Protein AF-A0A9N9ZG10-F1 (afdb_monomer)

Nearest PDB structures (foldseek):
  6tdv-assembly1_o  TM=3.627E-01  e=6.458E+00  Euglena gracilis

Solvent-accessible surface area (backbone atoms only — not comparable to full-atom values): 10156 Å² total; per-residue (Å²): 135,81,83,76,72,90,47,71,71,58,43,55,48,30,40,71,56,35,56,51,67,84,42,94,29,78,58,42,13,57,54,45,50,57,39,50,80,62,68,55,50,70,91,35,78,67,35,49,47,51,48,36,61,71,49,68,64,27,64,68,56,41,53,50,49,64,74,68,34,99,72,86,77,90,85,82,90,85,87,80,78,90,66,89,96,65,48,74,36,94,63,86,45,74,61,43,88,93,39,68,81,70,58,69,87,85,74,83,87,87,57,80,36,44,56,64,38,71,51,76,45,47,35,39,48,78,81,44,67,72,81,63,47,79,32,100,83,73,39,32,28,45,55,70,66,61,36,57,74,70,64,33,54,76,46,81,49,75,20,78,45,14,23,58

Organism: NCBI:txid160281

pLDDT: mean 87.99, std 12.56, range [34.59, 97.31]

Radius of gyration: 16.48 Å; Cα contacts (8 Å, |Δi|>4): 199; chains: 1; bounding box: 47×35×41 Å

Sequence (164 aa):
MTSNSFSLDNAKRSLHEDGFFELSGPDVGTQIAEMEEKHFPFLTPYGLTFLKTLVIDDTRIRHILEASFEKCTLGHWLRYRALPGHIESYFRNDRDPDNPDDAGLHGLAVQLWAKGSAVRYYRGSHLLSFPTEESERRLYETSKDAMDEAGCPAEDITFPSGGL

Structure (mmCIF, N/CA/C/O backbone):
data_AF-A0A9N9ZG10-F1
#
_entry.id   AF-A0A9N9ZG10-F1
#
loop_
_atom_site.group_PDB
_atom_site.id
_atom_site.type_symbol
_atom_site.label_atom_id
_atom_site.label_alt_id
_atom_site.label_comp_id
_atom_site.label_asym_id
_atom_site.label_entity_id
_atom_site.label_seq_id
_atom_site.pdbx_PDB_ins_code
_atom_site.Cartn_x
_atom_site.Cartn_y
_atom_site.Cartn_z
_atom_site.occupancy
_atom_site.B_iso_or_equiv
_atom_site.auth_seq_id
_atom_site.auth_comp_id
_atom_site.auth_asym_id
_atom_site.auth_atom_id
_atom_site.pdbx_PDB_model_num
ATOM 1 N N . MET A 1 1 ? -12.346 -20.907 -1.009 1.00 36.72 1 MET A N 1
ATOM 2 C CA . MET A 1 1 ? -11.821 -19.728 -0.294 1.00 36.72 1 MET A CA 1
ATOM 3 C C . MET A 1 1 ? -10.839 -20.226 0.745 1.00 36.72 1 MET A C 1
ATOM 5 O O . MET A 1 1 ? -11.243 -20.638 1.824 1.00 36.72 1 MET A O 1
ATOM 9 N N . THR A 1 2 ? -9.570 -20.340 0.373 1.00 34.59 2 THR A N 1
ATOM 10 C CA . THR A 1 2 ? -8.500 -20.696 1.305 1.00 34.59 2 THR A CA 1
ATOM 11 C C . THR A 1 2 ? -8.185 -19.456 2.127 1.00 34.59 2 THR A C 1
ATOM 13 O O . THR A 1 2 ? -7.703 -18.464 1.590 1.00 34.59 2 THR A O 1
ATOM 16 N N . SER A 1 3 ? -8.505 -19.493 3.421 1.00 45.84 3 SER A N 1
ATOM 17 C CA . SER A 1 3 ? -7.901 -18.582 4.389 1.00 45.84 3 SER A CA 1
ATOM 18 C C . SER A 1 3 ? -6.402 -18.873 4.364 1.00 45.84 3 SER A C 1
ATOM 20 O O . SER A 1 3 ? -5.948 -19.853 4.951 1.00 45.84 3 SER A O 1
ATOM 22 N N . ASN A 1 4 ? -5.643 -18.093 3.594 1.00 54.97 4 ASN A N 1
ATOM 23 C CA . ASN A 1 4 ? -4.196 -18.107 3.711 1.00 54.97 4 ASN A CA 1
ATOM 24 C C . ASN A 1 4 ? -3.886 -17.498 5.074 1.00 54.97 4 ASN A C 1
ATOM 26 O O . ASN A 1 4 ? -3.956 -16.284 5.263 1.00 54.97 4 ASN A O 1
ATOM 30 N N . SER A 1 5 ? -3.606 -18.360 6.050 1.00 75.00 5 SER A N 1
ATOM 31 C CA . SER A 1 5 ? -3.024 -17.939 7.316 1.00 75.00 5 SER A CA 1
ATOM 32 C C . SER A 1 5 ? -1.781 -17.111 7.011 1.00 75.00 5 SER A C 1
ATOM 34 O O . SER A 1 5 ? -0.932 -17.544 6.227 1.00 75.00 5 SER A O 1
ATOM 36 N N . PHE A 1 6 ? -1.685 -15.928 7.613 1.00 87.69 6 PHE A N 1
ATOM 37 C CA . PHE A 1 6 ? -0.524 -15.060 7.465 1.00 87.69 6 PHE A CA 1
ATOM 38 C C . PHE A 1 6 ? 0.775 -15.842 7.718 1.00 87.69 6 PHE A C 1
ATOM 40 O O . PHE A 1 6 ? 0.906 -16.536 8.726 1.00 87.69 6 PHE A O 1
ATOM 47 N N . SER A 1 7 ? 1.727 -15.710 6.796 1.00 93.62 7 SER A N 1
ATOM 48 C CA . SER A 1 7 ? 3.079 -16.251 6.908 1.00 93.62 7 SER A CA 1
ATOM 49 C C . SER A 1 7 ? 4.061 -15.122 6.636 1.00 93.62 7 SER A C 1
ATOM 51 O O 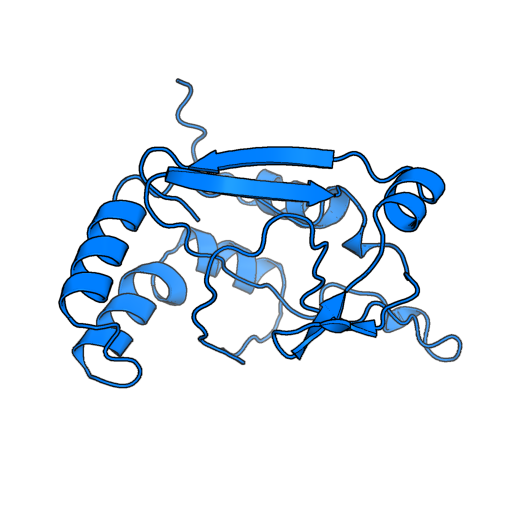. SER A 1 7 ? 4.064 -14.557 5.540 1.00 93.62 7 SER A O 1
ATOM 53 N N . LEU A 1 8 ? 4.888 -14.799 7.633 1.00 94.50 8 LEU A N 1
ATOM 54 C CA . LEU A 1 8 ? 5.889 -13.740 7.519 1.00 94.50 8 LEU A CA 1
ATOM 55 C C . LEU A 1 8 ? 6.895 -14.038 6.400 1.00 94.50 8 LEU A C 1
ATOM 57 O O . LEU A 1 8 ? 7.234 -13.141 5.637 1.00 94.50 8 LEU A O 1
ATOM 61 N N . ASP A 1 9 ? 7.319 -15.293 6.246 1.00 94.38 9 ASP A N 1
ATOM 62 C CA . ASP A 1 9 ? 8.261 -15.679 5.189 1.00 94.38 9 ASP A CA 1
ATOM 63 C C . ASP A 1 9 ? 7.665 -15.496 3.791 1.00 94.38 9 ASP A C 1
ATOM 65 O O . ASP A 1 9 ? 8.364 -15.069 2.871 1.00 94.38 9 ASP A O 1
ATOM 69 N N . ASN A 1 10 ? 6.365 -15.769 3.631 1.00 94.00 10 ASN A N 1
ATOM 70 C CA . ASN A 1 10 ? 5.675 -15.524 2.366 1.00 94.00 10 ASN A CA 1
ATOM 71 C C . ASN A 1 10 ? 5.544 -14.023 2.098 1.00 94.00 10 ASN A C 1
ATOM 73 O O . ASN A 1 10 ? 5.796 -13.597 0.976 1.00 94.00 10 ASN A O 1
ATOM 77 N N . ALA A 1 11 ? 5.210 -13.227 3.119 1.00 94.31 11 ALA A N 1
ATOM 78 C CA . ALA A 1 11 ? 5.122 -11.775 2.991 1.00 94.31 11 ALA A CA 1
ATOM 79 C C . ALA A 1 11 ? 6.470 -11.164 2.588 1.00 94.31 11 ALA A C 1
ATOM 81 O O . ALA A 1 11 ? 6.542 -10.395 1.634 1.00 94.31 11 ALA A O 1
ATOM 82 N N . LYS A 1 12 ? 7.558 -11.571 3.253 1.00 92.50 12 LYS A N 1
ATOM 83 C CA . LYS A 1 12 ? 8.919 -11.125 2.925 1.00 92.50 12 LYS A CA 1
ATOM 84 C C . LYS A 1 12 ? 9.316 -11.498 1.502 1.00 92.50 12 LYS A C 1
ATOM 86 O O . LYS A 1 12 ? 9.865 -10.664 0.791 1.00 92.50 12 LYS A O 1
ATOM 91 N N . ARG A 1 13 ? 9.036 -12.737 1.088 1.00 92.94 13 ARG A N 1
ATOM 92 C CA . ARG A 1 13 ? 9.333 -13.198 -0.272 1.00 92.94 13 ARG A CA 1
ATOM 93 C C . ARG A 1 13 ? 8.556 -12.395 -1.311 1.00 92.94 13 ARG A C 1
ATOM 95 O O . ARG A 1 13 ? 9.170 -11.871 -2.227 1.00 92.94 13 ARG A O 1
ATOM 102 N N . SER A 1 14 ? 7.248 -12.239 -1.119 1.00 94.12 14 SER A N 1
ATOM 103 C CA . SER A 1 14 ? 6.369 -11.482 -2.018 1.00 94.12 14 SER A CA 1
ATOM 104 C C . SER A 1 14 ? 6.800 -10.018 -2.131 1.00 94.12 14 SER A C 1
ATOM 106 O O . SER A 1 14 ? 6.929 -9.494 -3.227 1.00 94.12 14 SER A O 1
ATOM 108 N N . LEU A 1 15 ? 7.123 -9.355 -1.017 1.00 92.62 15 LEU A N 1
ATOM 109 C CA . LEU A 1 15 ? 7.626 -7.978 -1.056 1.00 92.62 15 LEU A CA 1
ATOM 110 C C . LEU A 1 15 ? 8.977 -7.866 -1.777 1.00 92.62 15 LEU A C 1
ATOM 112 O O . LEU A 1 15 ? 9.222 -6.878 -2.459 1.00 92.62 15 LEU A O 1
ATOM 116 N N . HIS A 1 16 ? 9.847 -8.868 -1.646 1.00 89.69 16 HIS A N 1
ATOM 117 C CA . HIS A 1 16 ? 11.146 -8.876 -2.314 1.00 89.69 16 HIS A CA 1
ATOM 118 C C . HIS A 1 16 ? 11.034 -9.163 -3.820 1.00 89.69 16 HIS A C 1
ATOM 120 O O . HIS A 1 16 ? 11.680 -8.487 -4.617 1.00 89.69 16 HIS A O 1
ATOM 126 N N . GLU A 1 17 ? 10.235 -10.156 -4.210 1.00 91.31 17 GLU A N 1
ATOM 127 C CA . GLU A 1 17 ? 10.115 -10.639 -5.593 1.00 91.31 17 GLU A CA 1
ATOM 128 C C . GLU A 1 17 ? 9.078 -9.843 -6.397 1.00 91.31 17 GLU A C 1
ATOM 130 O O . GLU A 1 17 ? 9.367 -9.389 -7.503 1.00 91.31 17 GLU A O 1
ATOM 135 N N . ASP A 1 18 ? 7.898 -9.617 -5.822 1.00 93.12 18 ASP A N 1
ATOM 136 C CA . ASP A 1 18 ? 6.746 -9.028 -6.505 1.00 93.12 18 ASP A CA 1
ATOM 137 C C . ASP A 1 18 ? 6.550 -7.539 -6.174 1.00 93.12 18 ASP A C 1
ATOM 139 O O . ASP A 1 18 ? 5.997 -6.802 -6.988 1.00 93.12 18 ASP A O 1
ATOM 143 N N . GLY A 1 19 ? 7.030 -7.073 -5.017 1.00 91.81 19 GLY A N 1
ATOM 144 C CA . GLY A 1 19 ? 6.953 -5.664 -4.597 1.00 91.81 19 GLY A CA 1
ATOM 145 C C . GLY A 1 19 ? 5.694 -5.299 -3.809 1.00 91.81 19 GLY A C 1
ATOM 146 O O . GLY A 1 19 ? 5.561 -4.174 -3.333 1.00 91.81 19 GLY A O 1
ATOM 147 N N . PHE A 1 20 ? 4.775 -6.246 -3.629 1.00 94.12 20 PHE A N 1
ATOM 148 C CA . PHE A 1 20 ? 3.559 -6.085 -2.832 1.00 94.12 20 PHE A CA 1
ATOM 149 C C . PHE A 1 20 ? 3.164 -7.411 -2.176 1.00 94.12 20 PHE A C 1
ATOM 151 O O . PHE A 1 20 ? 3.667 -8.480 -2.527 1.00 94.12 20 PHE A O 1
ATOM 158 N N . PHE A 1 21 ? 2.273 -7.333 -1.191 1.00 94.31 21 PHE A N 1
ATOM 159 C CA . PHE A 1 21 ? 1.697 -8.488 -0.515 1.00 94.31 21 PHE A CA 1
ATOM 160 C C . PHE A 1 21 ? 0.302 -8.134 -0.000 1.00 94.31 21 PHE A C 1
ATOM 162 O O . PHE A 1 21 ? 0.150 -7.134 0.696 1.00 94.31 21 PHE A O 1
ATOM 169 N N . GLU A 1 22 ? -0.696 -8.953 -0.327 1.00 93.62 22 GLU A N 1
ATOM 170 C CA . GLU A 1 22 ? -2.074 -8.766 0.133 1.00 93.62 22 GLU A CA 1
ATOM 171 C C . GLU A 1 22 ? -2.269 -9.357 1.536 1.00 93.62 22 GLU A C 1
ATOM 173 O O . GLU A 1 22 ? -1.950 -10.522 1.806 1.00 93.62 22 GLU A O 1
ATOM 178 N N . LEU A 1 23 ? -2.861 -8.569 2.428 1.00 91.56 23 LEU A N 1
ATOM 179 C CA . LEU A 1 23 ? -3.312 -8.998 3.739 1.00 91.56 23 LEU A CA 1
ATOM 180 C C . LEU A 1 23 ? -4.842 -9.053 3.778 1.00 91.56 23 LEU A C 1
ATOM 182 O O . LEU A 1 23 ? -5.553 -8.067 3.607 1.00 91.56 23 LEU A O 1
ATOM 186 N N . SER A 1 24 ? -5.375 -10.224 4.134 1.00 84.56 24 SER A N 1
ATOM 187 C CA . SER A 1 24 ? -6.814 -10.373 4.375 1.00 84.56 24 SER A CA 1
ATOM 188 C C . SER A 1 24 ? -7.276 -9.425 5.488 1.00 84.56 24 SER A C 1
ATOM 190 O O . SER A 1 24 ? -6.822 -9.534 6.628 1.00 84.56 24 SER A O 1
ATOM 192 N N . GLY A 1 25 ? -8.235 -8.553 5.199 1.00 84.00 25 GLY A N 1
ATOM 193 C CA . GLY A 1 25 ? -8.810 -7.612 6.162 1.00 84.00 25 GLY A CA 1
ATOM 194 C C . GLY A 1 25 ? -10.326 -7.543 6.013 1.00 84.00 25 GLY A C 1
ATOM 195 O O . GLY A 1 25 ? -10.818 -6.562 5.465 1.00 84.00 25 GLY A O 1
ATOM 196 N N . PRO A 1 26 ? -11.080 -8.566 6.460 1.00 78.75 26 PRO A N 1
ATOM 197 C CA . PRO A 1 26 ? -12.507 -8.685 6.148 1.00 78.75 26 PRO A CA 1
ATOM 198 C C . PRO A 1 26 ? -13.347 -7.507 6.664 1.00 78.75 26 PRO A C 1
ATOM 200 O O . PRO A 1 26 ? -14.364 -7.181 6.055 1.00 78.75 26 PRO A O 1
ATOM 203 N N . ASP 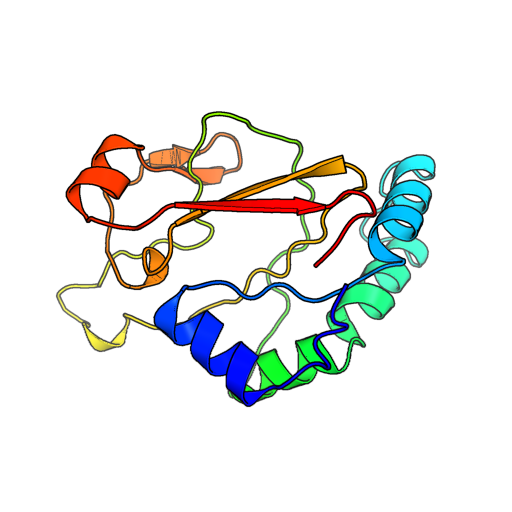A 1 27 ? -12.901 -6.850 7.737 1.00 90.25 27 ASP A N 1
ATOM 204 C CA . ASP A 1 27 ? -13.605 -5.726 8.361 1.00 90.25 27 ASP A CA 1
ATOM 205 C C . ASP A 1 27 ? -13.119 -4.350 7.874 1.00 90.25 27 ASP A C 1
ATOM 207 O O . ASP A 1 27 ? -13.760 -3.335 8.161 1.00 90.25 27 ASP A O 1
ATOM 211 N N . VAL A 1 28 ? -12.027 -4.300 7.094 1.00 93.50 28 VAL A N 1
ATOM 212 C CA . VAL A 1 28 ? -11.403 -3.044 6.639 1.00 93.50 28 VAL A CA 1
ATOM 213 C C . VAL A 1 28 ? -12.400 -2.203 5.845 1.00 93.50 28 VAL A C 1
ATOM 215 O O . VAL A 1 28 ? -12.521 -1.002 6.083 1.00 93.50 28 VAL A O 1
ATOM 218 N N . GLY A 1 29 ? -13.177 -2.817 4.946 1.00 94.69 29 GLY A N 1
ATOM 219 C CA . GLY A 1 29 ? -14.166 -2.085 4.153 1.00 94.69 29 GLY A CA 1
ATOM 220 C C . GLY A 1 29 ? -15.275 -1.456 4.998 1.00 94.69 29 GLY A C 1
ATOM 221 O O . GLY A 1 29 ? -15.673 -0.325 4.721 1.00 94.69 29 GLY A O 1
ATOM 222 N N . THR A 1 30 ? -15.744 -2.145 6.045 1.00 96.19 30 THR A N 1
ATOM 223 C CA . THR A 1 30 ? -16.747 -1.606 6.981 1.00 96.19 30 THR A CA 1
ATOM 224 C C . THR A 1 30 ? -16.177 -0.427 7.761 1.00 96.19 30 THR A C 1
ATOM 226 O O . THR A 1 30 ? -16.800 0.628 7.836 1.00 96.19 30 THR A O 1
ATOM 229 N N . GLN A 1 31 ? -14.956 -0.559 8.276 1.00 95.75 31 GLN A N 1
ATOM 230 C CA . GLN A 1 31 ? -14.304 0.503 9.042 1.00 95.75 31 GLN A CA 1
ATOM 231 C C . GLN A 1 31 ? -14.003 1.734 8.176 1.00 95.75 31 GLN A C 1
ATOM 233 O O . GLN A 1 31 ? -14.147 2.867 8.638 1.00 95.75 31 GLN A O 1
ATOM 238 N N . ILE A 1 32 ? -13.621 1.544 6.907 1.00 96.31 32 ILE A N 1
ATOM 239 C CA . ILE A 1 32 ? -13.466 2.651 5.953 1.00 96.31 32 ILE A CA 1
ATOM 240 C C . ILE A 1 32 ? -14.809 3.345 5.708 1.00 96.31 32 ILE A C 1
ATOM 242 O O . ILE A 1 32 ? -14.838 4.573 5.672 1.00 96.31 32 ILE A O 1
ATOM 246 N N . ALA A 1 33 ? -15.911 2.599 5.581 1.00 96.62 33 ALA A N 1
ATOM 247 C CA . ALA A 1 33 ? -17.239 3.190 5.417 1.00 96.62 33 ALA A CA 1
ATOM 248 C C . ALA A 1 33 ? -17.634 4.053 6.632 1.00 96.62 33 ALA A C 1
ATOM 250 O O . ALA A 1 33 ? -18.081 5.184 6.462 1.00 96.62 33 ALA A O 1
ATOM 251 N N . GLU A 1 34 ? -17.370 3.592 7.858 1.00 96.75 34 GLU A N 1
ATOM 252 C CA . GLU A 1 34 ? -17.592 4.393 9.075 1.00 96.75 34 GLU A CA 1
ATOM 253 C C . GLU A 1 34 ? -16.707 5.654 9.123 1.00 96.75 34 GLU A C 1
ATOM 255 O O . GLU A 1 34 ? -17.135 6.724 9.570 1.00 96.75 34 GLU A O 1
ATOM 260 N N . MET A 1 35 ? -15.454 5.551 8.665 1.00 96.00 35 MET A N 1
ATOM 261 C CA . MET A 1 35 ? -14.547 6.695 8.523 1.00 96.00 35 MET A CA 1
ATOM 262 C C . MET A 1 35 ? -15.067 7.691 7.471 1.00 96.00 35 MET A C 1
ATOM 264 O O . MET A 1 35 ? -14.966 8.906 7.671 1.00 96.00 35 MET A O 1
ATOM 268 N N . GLU A 1 36 ? -15.663 7.194 6.384 1.00 95.81 36 GLU A N 1
ATOM 269 C CA . GLU A 1 36 ? -16.268 7.992 5.317 1.00 95.81 36 GLU A CA 1
ATOM 270 C C . GLU A 1 36 ? -17.523 8.741 5.770 1.00 95.81 36 GLU A C 1
ATOM 272 O O . GLU A 1 36 ? -17.618 9.943 5.520 1.00 95.81 36 GLU A O 1
ATOM 277 N N . GLU A 1 37 ? -18.435 8.095 6.501 1.00 97.19 37 GLU A N 1
ATOM 278 C CA . GLU A 1 37 ? -19.632 8.736 7.075 1.00 97.19 37 GLU A CA 1
ATOM 279 C C . GLU A 1 37 ? -19.280 9.933 7.970 1.00 97.19 37 GLU A C 1
ATOM 281 O O . GLU A 1 37 ? -20.022 10.913 8.079 1.00 97.19 37 GLU A O 1
ATOM 286 N N . LYS A 1 38 ? -18.101 9.885 8.595 1.00 96.25 38 LYS A N 1
ATOM 287 C CA . LYS A 1 38 ? -17.560 10.959 9.434 1.00 96.25 38 LYS A CA 1
ATOM 288 C C . LYS A 1 38 ? -16.727 11.978 8.656 1.00 96.25 38 LYS A C 1
ATOM 290 O O . LYS A 1 38 ? -16.117 12.847 9.273 1.00 96.25 38 LYS A O 1
ATOM 295 N N . HIS A 1 39 ? -16.735 11.909 7.327 1.00 95.50 39 HIS A N 1
ATOM 296 C CA . HIS A 1 39 ? -16.000 12.782 6.411 1.00 95.50 39 HIS A CA 1
ATOM 297 C C . HIS A 1 39 ? -14.475 12.690 6.560 1.00 95.50 39 HIS A C 1
ATOM 299 O O . HIS A 1 39 ? -13.770 13.669 6.333 1.00 95.50 39 HIS A O 1
ATOM 305 N N . PHE A 1 40 ? -13.965 11.505 6.912 1.00 94.81 40 PHE A N 1
ATOM 306 C CA . PHE A 1 40 ? -12.544 11.229 7.122 1.00 94.81 40 PHE A CA 1
ATOM 307 C C . PHE A 1 40 ? -11.865 12.248 8.051 1.00 94.81 40 PHE A C 1
ATOM 309 O O . PHE A 1 40 ? -11.017 13.027 7.608 1.00 94.81 40 PHE A O 1
ATOM 316 N N . PRO A 1 41 ? -12.212 12.266 9.349 1.00 95.81 41 PRO A N 1
ATOM 317 C CA . PRO A 1 41 ? -11.689 13.240 10.298 1.00 95.81 41 PRO A CA 1
ATOM 318 C C . PRO A 1 41 ? -10.243 12.887 10.695 1.00 95.81 41 PRO A C 1
ATOM 320 O O . PRO A 1 41 ? -9.969 12.444 11.816 1.00 95.81 41 PRO A O 1
ATOM 323 N N . PHE A 1 42 ? -9.308 13.052 9.756 1.00 92.19 42 PHE A N 1
ATOM 324 C CA . PHE A 1 42 ? -7.875 12.847 9.961 1.00 92.19 42 PHE A CA 1
ATOM 325 C C . PHE A 1 42 ? -7.365 13.715 11.118 1.00 92.19 42 PHE A C 1
ATOM 327 O O . PHE A 1 42 ? -7.872 14.808 11.363 1.00 92.19 42 PHE A O 1
ATOM 334 N N . LEU A 1 43 ? -6.362 13.214 11.843 1.00 90.56 43 LEU A N 1
ATOM 335 C CA . LEU A 1 43 ? -5.728 13.885 12.992 1.00 90.56 43 LEU A CA 1
ATOM 336 C C . LEU A 1 43 ? -6.660 14.199 14.182 1.00 90.56 43 LEU A C 1
ATOM 338 O O . LEU A 1 43 ? -6.266 14.898 15.112 1.00 90.56 43 LEU A O 1
ATOM 342 N N . THR A 1 44 ? -7.877 13.652 14.201 1.00 96.31 44 THR A N 1
ATOM 343 C CA . THR A 1 44 ? -8.747 13.654 15.387 1.00 96.31 44 THR A CA 1
ATOM 344 C C . THR A 1 44 ? -8.507 12.403 16.241 1.00 96.31 44 THR A C 1
ATOM 346 O O . THR A 1 44 ? -7.990 11.413 15.719 1.00 96.31 44 THR A O 1
ATOM 349 N N . PRO A 1 45 ? -8.928 12.365 17.523 1.00 97.31 45 PRO A N 1
ATOM 350 C CA . PRO A 1 45 ? -8.835 11.150 18.338 1.00 97.31 45 PRO A CA 1
ATOM 351 C C . PRO A 1 45 ? -9.478 9.924 17.676 1.00 97.31 45 PRO A C 1
ATOM 353 O O . PRO A 1 45 ? -8.929 8.826 17.742 1.00 97.31 45 PRO A O 1
ATOM 356 N N . TYR A 1 46 ? -10.602 10.119 16.979 1.00 96.50 46 TYR A N 1
ATOM 357 C CA . TYR A 1 46 ? -11.259 9.061 16.214 1.00 96.50 46 TYR A CA 1
ATOM 358 C C . TYR A 1 46 ? -10.383 8.577 15.051 1.00 96.50 46 TYR A C 1
ATOM 360 O O . TYR A 1 46 ? -10.110 7.385 14.944 1.00 96.50 46 TYR A O 1
ATOM 368 N N . GLY A 1 47 ? -9.886 9.496 14.217 1.00 96.44 47 GLY A N 1
ATOM 369 C CA . GLY A 1 47 ? -9.032 9.143 13.082 1.00 96.44 47 GLY A CA 1
ATOM 370 C C . GLY A 1 47 ? -7.716 8.483 13.507 1.00 96.44 47 GLY A C 1
ATOM 371 O O . GLY A 1 47 ? -7.293 7.500 12.908 1.00 96.44 47 GLY A O 1
ATOM 372 N N . LEU A 1 48 ? -7.082 8.971 14.574 1.00 96.06 48 LEU A N 1
ATOM 373 C CA . LEU A 1 48 ? -5.864 8.362 15.114 1.00 96.06 48 LEU A CA 1
ATOM 374 C C . LEU A 1 48 ? -6.132 6.971 15.696 1.00 96.06 48 LEU A C 1
ATOM 376 O O . LEU A 1 48 ? -5.288 6.091 15.556 1.00 96.06 48 LEU A O 1
ATOM 380 N N . THR A 1 49 ? -7.307 6.754 16.295 1.00 96.38 49 THR A N 1
ATOM 381 C CA . THR A 1 49 ? -7.734 5.417 16.733 1.00 96.38 49 THR A CA 1
ATOM 382 C C . THR A 1 49 ? -7.904 4.490 15.534 1.00 96.38 49 THR A C 1
ATOM 384 O O . THR A 1 49 ? -7.370 3.388 15.556 1.00 96.38 49 THR A O 1
ATOM 387 N N . PHE A 1 50 ? -8.549 4.952 14.459 1.00 95.56 50 PHE A N 1
ATOM 388 C CA . PHE A 1 50 ? -8.681 4.196 13.210 1.00 95.56 50 PHE A CA 1
ATOM 389 C C . PHE A 1 50 ? -7.313 3.764 12.655 1.00 95.56 50 PHE A C 1
ATOM 391 O O . PHE A 1 50 ? -7.083 2.574 12.446 1.00 95.56 50 PHE A O 1
ATOM 398 N N . LEU A 1 51 ? -6.375 4.706 12.490 1.00 95.81 51 LEU A N 1
ATOM 399 C CA . LEU A 1 51 ? -5.014 4.416 12.021 1.00 95.81 51 LEU A CA 1
ATOM 400 C C . LEU A 1 51 ? -4.286 3.444 12.958 1.00 95.81 51 LEU A C 1
ATOM 402 O O . LEU A 1 51 ? -3.625 2.507 12.506 1.00 95.81 51 LEU A O 1
ATOM 406 N N . LYS A 1 52 ? -4.403 3.667 14.270 1.00 95.25 52 LYS A N 1
ATOM 407 C CA . LYS A 1 52 ? -3.749 2.832 15.270 1.00 95.25 52 LYS A CA 1
ATOM 408 C C . LYS A 1 52 ? -4.252 1.395 15.203 1.00 95.25 52 LYS A C 1
ATOM 410 O O . LYS A 1 52 ? -3.434 0.489 15.127 1.00 95.25 52 LYS A O 1
ATOM 415 N N . THR A 1 53 ? -5.565 1.192 15.187 1.00 93.50 53 THR A N 1
ATOM 416 C CA . THR A 1 53 ? -6.177 -0.140 15.192 1.00 93.50 53 THR A CA 1
ATOM 417 C C . THR A 1 53 ? -5.905 -0.913 13.906 1.00 93.50 53 THR A C 1
ATOM 419 O O . THR A 1 53 ? -5.613 -2.101 13.981 1.00 93.50 53 THR A O 1
ATOM 422 N N . LEU A 1 54 ? -5.994 -0.263 12.743 1.00 93.50 54 LEU A N 1
ATOM 423 C CA . LEU A 1 54 ? -5.877 -0.955 11.457 1.00 93.50 54 LEU A CA 1
ATOM 424 C C . LEU A 1 54 ? -4.449 -1.141 10.956 1.00 93.50 54 LEU A C 1
ATOM 426 O O . LEU A 1 54 ? -4.205 -2.046 10.165 1.00 93.50 54 LEU A O 1
ATOM 430 N N . VAL A 1 55 ? -3.527 -0.269 11.365 1.00 93.75 55 VAL A N 1
ATOM 431 C CA . VAL A 1 55 ? -2.168 -0.252 10.810 1.00 93.75 55 VAL A CA 1
ATOM 432 C C . VAL A 1 55 ? -1.121 -0.423 11.898 1.00 93.75 55 VAL A C 1
ATOM 434 O O . VAL A 1 55 ? -0.322 -1.351 11.839 1.00 93.75 55 VAL A O 1
ATOM 437 N N . ILE A 1 56 ? -1.112 0.459 12.901 1.00 93.88 56 ILE A N 1
ATOM 438 C CA . ILE A 1 56 ? -0.005 0.512 13.871 1.00 93.88 56 ILE A CA 1
ATOM 439 C C . ILE A 1 56 ? -0.005 -0.697 14.811 1.00 93.88 56 ILE A C 1
ATOM 441 O O . ILE A 1 56 ? 1.061 -1.213 15.128 1.00 93.88 56 ILE A O 1
ATOM 445 N N . ASP A 1 57 ? -1.177 -1.146 15.257 1.00 94.44 57 ASP A N 1
ATOM 446 C CA . ASP A 1 57 ? -1.329 -2.266 16.190 1.00 94.44 57 ASP A CA 1
ATOM 447 C C . ASP A 1 57 ? -1.612 -3.603 15.488 1.00 94.44 57 ASP A C 1
ATOM 449 O O . ASP A 1 57 ? -1.649 -4.637 16.159 1.00 94.44 57 ASP A O 1
ATOM 453 N N . ASP A 1 58 ? -1.775 -3.621 14.159 1.00 93.88 58 ASP A N 1
ATOM 454 C CA . ASP A 1 58 ? -1.908 -4.876 13.418 1.00 93.88 58 ASP A CA 1
ATOM 455 C C . ASP A 1 58 ? -0.581 -5.641 13.481 1.00 93.88 58 ASP A C 1
ATOM 457 O O . ASP A 1 58 ? 0.450 -5.230 12.942 1.00 93.88 58 ASP A O 1
ATOM 461 N N . THR A 1 59 ? -0.602 -6.784 14.162 1.00 94.44 59 THR A N 1
ATOM 462 C CA . THR A 1 59 ? 0.600 -7.581 14.425 1.00 94.44 59 THR A CA 1
ATOM 463 C C . THR A 1 59 ? 1.261 -8.095 13.150 1.00 94.44 59 THR A C 1
ATOM 465 O O . THR A 1 59 ? 2.474 -8.277 13.132 1.00 94.44 59 THR A O 1
ATOM 468 N N . ARG A 1 60 ? 0.507 -8.298 12.065 1.00 95.06 60 ARG A N 1
ATOM 469 C CA . ARG A 1 60 ? 1.036 -8.791 10.786 1.00 95.06 60 ARG A CA 1
ATOM 470 C C . ARG A 1 60 ? 1.837 -7.696 10.097 1.00 95.06 60 ARG A C 1
ATOM 472 O O . ARG A 1 60 ? 2.960 -7.949 9.670 1.00 95.06 60 ARG A O 1
ATOM 479 N N . ILE A 1 61 ? 1.290 -6.481 10.062 1.00 94.62 61 ILE A N 1
ATOM 480 C CA . ILE A 1 61 ? 1.972 -5.295 9.527 1.00 94.62 61 ILE A CA 1
ATOM 481 C C . ILE A 1 61 ? 3.221 -5.002 10.355 1.00 94.62 61 ILE A C 1
ATOM 483 O O . ILE A 1 61 ? 4.297 -4.814 9.794 1.00 94.62 61 ILE A O 1
ATOM 487 N N . ARG A 1 62 ? 3.107 -5.042 11.686 1.00 94.06 62 ARG A N 1
ATOM 488 C CA . ARG A 1 62 ? 4.256 -4.865 12.580 1.00 94.06 62 ARG A CA 1
ATOM 489 C C . ARG A 1 62 ? 5.359 -5.884 12.328 1.00 94.06 62 ARG A C 1
ATOM 491 O O . ARG A 1 62 ? 6.503 -5.480 12.179 1.00 94.06 62 ARG A O 1
ATOM 498 N N . HIS A 1 63 ? 5.032 -7.173 12.226 1.00 94.75 63 HIS A N 1
ATOM 499 C CA . HIS A 1 63 ? 6.033 -8.203 11.944 1.00 94.75 63 HIS A CA 1
ATOM 500 C C . HIS A 1 63 ? 6.717 -7.998 10.588 1.00 94.75 63 HIS A C 1
ATOM 502 O O . HIS A 1 63 ? 7.916 -8.240 10.480 1.00 94.75 63 HIS A O 1
ATOM 508 N N . ILE A 1 64 ? 5.984 -7.549 9.563 1.00 94.50 64 ILE A N 1
ATOM 509 C CA . ILE A 1 64 ? 6.577 -7.194 8.268 1.00 94.50 64 ILE A CA 1
ATOM 510 C C . ILE A 1 64 ? 7.548 -6.021 8.445 1.00 94.50 64 ILE A C 1
ATOM 512 O O . ILE A 1 64 ? 8.704 -6.133 8.052 1.00 94.50 64 ILE A O 1
ATOM 516 N N . LEU A 1 65 ? 7.116 -4.929 9.082 1.00 92.69 65 LEU A N 1
ATOM 517 C CA . LEU A 1 65 ? 7.944 -3.737 9.292 1.00 92.69 65 LEU A CA 1
ATOM 518 C C . LEU A 1 65 ? 9.212 -4.044 10.099 1.00 92.69 65 LEU A C 1
ATOM 520 O O . LEU A 1 65 ? 10.301 -3.673 9.676 1.00 92.69 65 LEU A O 1
ATOM 524 N N . GLU A 1 66 ? 9.080 -4.759 11.217 1.00 92.00 66 GLU A N 1
ATOM 525 C CA . GLU A 1 66 ? 10.194 -5.152 12.094 1.00 92.00 66 GLU A CA 1
ATOM 526 C C . GLU A 1 66 ? 11.164 -6.127 11.395 1.00 92.00 66 GLU A C 1
ATOM 528 O O . GLU A 1 66 ? 12.347 -6.167 11.726 1.00 92.00 66 GLU A O 1
ATOM 533 N N . ALA A 1 67 ? 10.692 -6.901 10.411 1.00 90.94 67 ALA A N 1
ATOM 534 C 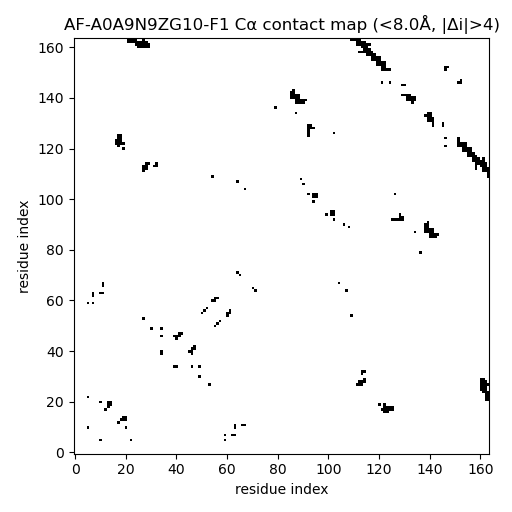CA . ALA A 1 67 ? 11.537 -7.783 9.605 1.00 90.94 67 ALA A CA 1
ATOM 535 C C . ALA A 1 67 ? 12.170 -7.095 8.382 1.00 90.94 67 ALA A C 1
ATOM 537 O O . ALA A 1 67 ? 13.145 -7.622 7.841 1.00 90.94 67 ALA A O 1
ATOM 538 N N . SER A 1 68 ? 11.601 -5.976 7.930 1.00 87.81 68 SER A N 1
ATOM 539 C CA . SER A 1 68 ? 12.059 -5.200 6.773 1.00 87.81 68 SER A CA 1
ATOM 540 C C . SER A 1 68 ? 13.002 -4.059 7.156 1.00 87.81 68 SER A C 1
ATOM 542 O O . SER A 1 68 ? 13.879 -3.720 6.367 1.00 87.81 68 SER A O 1
ATOM 544 N N . PHE A 1 69 ? 12.846 -3.476 8.347 1.00 87.88 69 PHE A N 1
ATOM 545 C CA . PHE A 1 69 ? 13.559 -2.271 8.764 1.00 87.88 69 PHE A CA 1
ATOM 546 C C . PHE A 1 69 ? 14.093 -2.392 10.194 1.00 87.88 69 PHE A C 1
ATOM 548 O O . PHE A 1 69 ? 13.375 -2.811 11.097 1.00 87.88 69 PHE A O 1
ATOM 555 N N . GLU A 1 70 ? 15.325 -1.929 10.434 1.00 86.19 70 GLU A N 1
ATOM 556 C CA . GLU A 1 70 ? 15.857 -1.799 11.803 1.00 86.19 70 GLU A CA 1
ATOM 557 C C . GLU A 1 70 ? 15.076 -0.739 12.602 1.00 86.19 70 GLU A C 1
ATOM 559 O O . GLU A 1 70 ? 14.812 -0.895 13.795 1.00 86.19 70 GLU A O 1
ATOM 564 N N . LYS A 1 71 ? 14.698 0.357 11.932 1.00 85.56 71 LYS A N 1
ATOM 565 C CA . LYS A 1 71 ? 13.882 1.449 12.471 1.00 85.56 71 LYS A CA 1
ATOM 566 C C . LYS A 1 71 ? 12.935 1.943 11.388 1.00 85.56 71 LYS A C 1
ATOM 568 O O . LYS A 1 71 ? 13.359 2.168 10.260 1.00 85.56 71 LYS A O 1
ATOM 573 N N . CYS A 1 72 ? 11.679 2.180 11.747 1.00 87.88 72 CYS A N 1
ATOM 574 C CA . CYS A 1 72 ? 10.687 2.766 10.852 1.00 87.88 72 CYS A CA 1
ATOM 575 C C . CYS A 1 72 ? 9.864 3.835 11.576 1.00 87.88 72 CYS A C 1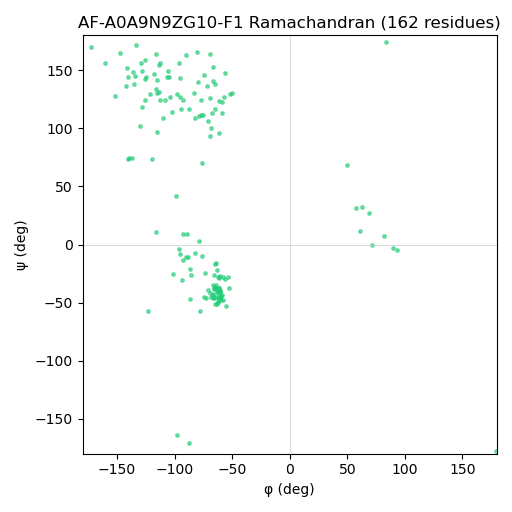
ATOM 577 O O . CYS A 1 72 ? 9.595 3.734 12.776 1.00 87.88 72 CYS A O 1
ATOM 579 N N . THR A 1 73 ? 9.431 4.848 10.835 1.00 90.00 73 THR A N 1
ATOM 580 C CA . THR A 1 73 ? 8.490 5.869 11.300 1.00 90.00 73 THR A CA 1
ATOM 581 C C . THR A 1 73 ? 7.358 6.009 10.291 1.00 90.00 73 THR A C 1
ATOM 583 O O . THR A 1 73 ? 7.503 5.683 9.114 1.00 90.00 73 THR A O 1
ATOM 586 N N . LEU A 1 74 ? 6.204 6.490 10.750 1.00 91.81 74 LEU A N 1
ATOM 587 C CA . LEU A 1 74 ? 5.115 6.838 9.848 1.00 91.81 74 LEU A CA 1
ATOM 588 C C . LEU A 1 74 ? 5.451 8.159 9.145 1.00 91.81 74 LEU A C 1
ATOM 590 O O . LEU A 1 74 ? 5.461 9.205 9.790 1.00 91.81 74 LEU A O 1
ATOM 594 N N . GLY A 1 75 ? 5.708 8.106 7.837 1.00 89.44 75 GLY A N 1
ATOM 595 C CA . GLY A 1 75 ? 5.969 9.301 7.029 1.00 89.44 75 GLY A CA 1
ATOM 596 C C . GLY A 1 75 ? 4.690 10.057 6.668 1.00 89.44 75 GLY A C 1
ATOM 597 O O . GLY A 1 75 ? 4.525 11.228 7.009 1.00 89.44 75 GLY A O 1
ATOM 598 N N . HIS A 1 76 ? 3.754 9.371 6.010 1.00 88.94 76 HIS A N 1
ATOM 599 C CA . HIS A 1 76 ? 2.516 9.968 5.519 1.00 88.94 76 HIS A CA 1
ATOM 600 C C . HIS A 1 76 ? 1.299 9.100 5.833 1.00 88.94 76 HIS A C 1
ATOM 602 O O . HIS A 1 76 ? 1.356 7.874 5.777 1.00 88.94 76 HIS A O 1
ATOM 608 N N . TRP A 1 77 ? 0.175 9.760 6.116 1.00 93.00 77 TRP A N 1
ATOM 609 C CA . TRP A 1 77 ? -1.144 9.143 6.189 1.00 93.00 77 TRP A CA 1
ATOM 610 C C . TRP A 1 77 ? -2.106 9.965 5.335 1.00 93.00 77 TRP A C 1
ATOM 612 O O . TRP A 1 77 ? -2.508 11.067 5.712 1.00 93.00 77 TRP A O 1
ATOM 622 N N . LEU A 1 78 ? -2.393 9.455 4.139 1.00 91.81 78 LEU A N 1
ATOM 623 C CA . LEU A 1 78 ? -3.098 10.173 3.081 1.00 91.81 78 LEU A CA 1
ATOM 624 C C . LEU A 1 78 ? -4.309 9.375 2.604 1.00 91.81 78 LEU A C 1
ATOM 626 O O . LEU A 1 78 ? -4.375 8.155 2.752 1.00 91.81 78 LEU A O 1
ATOM 630 N N . ARG A 1 79 ? -5.259 10.085 1.994 1.00 92.88 79 ARG A N 1
ATOM 631 C CA . ARG A 1 79 ? -6.391 9.496 1.279 1.00 92.88 79 ARG A CA 1
ATOM 632 C C . ARG A 1 79 ? -6.272 9.811 -0.197 1.00 92.88 79 ARG A C 1
ATOM 634 O O . ARG A 1 79 ? -6.186 10.977 -0.574 1.00 92.88 79 ARG A O 1
ATOM 641 N N . TYR A 1 80 ? -6.422 8.777 -1.010 1.00 92.06 80 TYR A N 1
ATOM 642 C CA . TYR A 1 80 ? -6.570 8.900 -2.450 1.00 92.06 80 TYR A CA 1
ATOM 643 C C . TYR A 1 80 ? -7.970 8.468 -2.892 1.00 92.06 80 TYR A C 1
ATOM 645 O O . TYR A 1 80 ? -8.669 7.736 -2.189 1.00 92.06 80 TYR A O 1
ATOM 653 N N . ARG A 1 81 ? -8.412 8.976 -4.045 1.00 91.62 81 ARG A N 1
ATOM 654 C CA . ARG A 1 81 ? -9.627 8.494 -4.725 1.00 91.62 81 ARG A CA 1
ATOM 655 C C . ARG A 1 81 ? -9.269 7.325 -5.651 1.00 91.62 81 ARG A C 1
ATOM 657 O O . ARG A 1 81 ? -8.151 6.829 -5.606 1.00 91.62 81 ARG A O 1
ATOM 664 N N . ALA A 1 82 ? -10.180 6.856 -6.494 1.00 92.06 82 ALA A N 1
ATOM 665 C CA . ALA A 1 82 ? -9.779 6.034 -7.636 1.00 92.06 82 ALA A CA 1
ATOM 666 C C . ALA A 1 82 ? -9.128 6.932 -8.704 1.00 92.06 82 ALA A C 1
ATOM 668 O O . ALA A 1 82 ? -9.536 8.084 -8.851 1.00 92.06 82 ALA A O 1
ATOM 669 N N . LEU A 1 83 ? -8.130 6.419 -9.424 1.00 92.88 83 LEU A N 1
ATOM 670 C CA . LEU A 1 83 ? -7.527 7.094 -10.581 1.00 92.88 83 LEU A CA 1
ATOM 671 C C . LEU A 1 83 ? -7.235 6.055 -11.680 1.00 92.88 83 LEU A C 1
ATOM 673 O O . LEU A 1 83 ? -6.101 5.614 -11.843 1.00 92.88 83 LEU A O 1
ATOM 677 N N . PRO A 1 84 ? -8.281 5.558 -12.369 1.00 93.62 84 PRO A N 1
ATOM 678 C CA . PRO A 1 84 ? -8.129 4.523 -13.388 1.00 93.62 84 PRO A CA 1
ATOM 679 C C . PRO A 1 84 ? -7.344 5.031 -14.598 1.00 93.62 84 PRO A C 1
ATOM 681 O O . PRO A 1 84 ? -7.580 6.144 -15.056 1.00 93.62 84 PRO A O 1
ATOM 684 N N . GLY A 1 85 ? -6.478 4.185 -15.156 1.00 92.62 85 GLY A N 1
ATOM 685 C CA . GLY A 1 85 ? -5.668 4.514 -16.336 1.00 92.62 85 GLY A CA 1
ATOM 686 C C . GLY A 1 85 ? -4.280 5.072 -16.023 1.00 92.62 85 GLY A C 1
ATOM 687 O O . GLY A 1 85 ? -3.494 5.230 -16.949 1.00 92.62 85 GLY A O 1
ATOM 688 N N . HIS A 1 86 ? -3.970 5.293 -14.744 1.00 94.19 86 HIS A N 1
ATOM 689 C CA . HIS A 1 86 ? -2.689 5.817 -14.278 1.00 94.19 86 HIS A CA 1
ATOM 690 C C . HIS A 1 86 ? -1.860 4.716 -13.605 1.00 94.19 86 HIS A C 1
ATOM 692 O O . HIS A 1 86 ? -2.417 3.844 -12.928 1.00 94.19 86 HIS A O 1
ATOM 698 N N . ILE A 1 87 ? -0.538 4.749 -13.788 1.00 93.88 87 ILE A N 1
ATOM 699 C CA . ILE A 1 87 ? 0.408 3.819 -13.151 1.00 93.88 87 ILE A CA 1
ATOM 700 C C . ILE A 1 87 ? 1.308 4.626 -12.224 1.00 93.88 87 ILE A C 1
ATOM 702 O O . ILE A 1 87 ? 2.288 5.229 -12.657 1.00 93.88 87 ILE A O 1
ATOM 706 N N . GLU A 1 88 ? 0.952 4.645 -10.942 1.00 92.31 88 GLU A N 1
ATOM 707 C CA . GLU A 1 88 ? 1.653 5.441 -9.938 1.00 92.31 88 GLU A CA 1
ATOM 708 C C . GLU A 1 88 ? 2.721 4.631 -9.193 1.00 92.31 88 GLU A C 1
ATOM 710 O O . GLU A 1 88 ? 2.513 3.468 -8.844 1.00 92.31 88 GLU A O 1
ATOM 715 N N . SER A 1 89 ? 3.838 5.285 -8.880 1.00 88.62 89 SER A N 1
ATOM 716 C CA . SER A 1 89 ? 4.860 4.813 -7.953 1.00 88.62 89 SER A CA 1
ATOM 717 C C . SER A 1 89 ? 4.949 5.740 -6.743 1.00 88.62 89 SER A C 1
ATOM 719 O O . SER A 1 89 ? 5.081 6.959 -6.869 1.00 88.62 89 SER A O 1
ATOM 721 N N . TYR A 1 90 ? 4.916 5.146 -5.550 1.00 84.69 90 TYR A N 1
ATOM 722 C CA . TYR A 1 90 ? 5.061 5.862 -4.278 1.00 84.69 90 TYR A CA 1
ATOM 723 C C . TYR A 1 90 ? 6.495 6.316 -4.007 1.00 84.69 90 TYR A C 1
ATOM 725 O O . TYR A 1 90 ? 6.711 7.271 -3.263 1.00 84.69 90 TYR A O 1
ATOM 733 N N . PHE A 1 91 ? 7.466 5.631 -4.607 1.00 80.31 91 PHE A N 1
ATOM 734 C CA . PHE A 1 91 ? 8.885 5.882 -4.411 1.00 80.31 91 PHE A CA 1
ATOM 735 C C . PHE A 1 91 ? 9.550 6.110 -5.762 1.00 80.31 91 PHE A C 1
ATOM 737 O O . PHE A 1 91 ? 9.199 5.482 -6.766 1.00 80.31 91 PHE A O 1
ATOM 744 N N . ARG A 1 92 ? 10.509 7.033 -5.794 1.00 73.56 92 ARG A N 1
ATOM 745 C CA . ARG A 1 92 ? 11.376 7.172 -6.956 1.00 73.56 92 ARG A CA 1
ATOM 746 C C . ARG A 1 92 ? 12.397 6.040 -6.890 1.00 73.56 92 ARG A C 1
ATOM 748 O O . ARG A 1 92 ? 13.076 5.895 -5.883 1.00 73.56 92 ARG A O 1
ATOM 755 N N . ASN A 1 93 ? 12.464 5.241 -7.948 1.00 64.44 93 ASN A N 1
ATOM 756 C CA . ASN A 1 93 ? 13.478 4.201 -8.111 1.00 64.44 93 ASN A CA 1
ATOM 757 C C . ASN A 1 93 ? 14.608 4.705 -9.012 1.00 64.44 93 ASN A C 1
ATOM 759 O O . ASN A 1 93 ? 15.051 4.005 -9.925 1.00 64.44 93 ASN A O 1
ATOM 763 N N . ASP A 1 94 ? 15.042 5.951 -8.841 1.00 62.16 94 ASP A N 1
ATOM 764 C CA . ASP A 1 94 ? 16.299 6.372 -9.435 1.00 62.16 94 ASP A CA 1
ATOM 765 C C . ASP A 1 94 ? 17.422 5.679 -8.672 1.00 62.16 94 ASP A C 1
ATOM 767 O O . ASP A 1 94 ? 17.715 5.998 -7.526 1.00 62.16 94 ASP A O 1
ATOM 771 N N . ARG A 1 95 ? 18.038 4.679 -9.304 1.00 59.69 95 ARG A N 1
ATOM 772 C CA . ARG A 1 95 ? 19.316 4.189 -8.803 1.00 59.69 95 ARG A CA 1
ATOM 773 C C . ARG A 1 95 ? 20.295 5.336 -8.955 1.00 59.69 95 ARG A C 1
ATOM 775 O O . ARG A 1 95 ? 20.552 5.741 -10.089 1.00 59.69 95 ARG A O 1
ATOM 782 N N . ASP A 1 96 ? 20.818 5.840 -7.846 1.00 60.00 96 ASP A N 1
ATOM 783 C CA . ASP A 1 96 ? 21.979 6.713 -7.892 1.00 60.00 96 ASP A CA 1
ATOM 784 C C . ASP A 1 96 ? 23.119 5.916 -8.560 1.00 60.00 96 ASP A C 1
ATOM 786 O O . ASP A 1 96 ? 23.549 4.890 -8.020 1.00 60.00 96 ASP A O 1
ATOM 790 N N . PRO A 1 97 ? 23.579 6.304 -9.763 1.00 57.28 97 PRO A N 1
ATOM 791 C CA . PRO A 1 97 ? 24.653 5.590 -10.443 1.00 57.28 97 PRO A CA 1
ATOM 792 C C . PRO A 1 97 ? 25.971 5.633 -9.656 1.00 57.28 97 PRO A C 1
ATOM 794 O O . PRO A 1 97 ? 26.807 4.748 -9.848 1.00 57.28 97 PRO A O 1
ATOM 797 N N . ASP A 1 98 ? 26.134 6.608 -8.757 1.00 63.44 98 ASP A N 1
ATOM 798 C CA . ASP A 1 98 ? 27.288 6.742 -7.869 1.00 63.44 98 ASP A CA 1
ATOM 799 C C . ASP A 1 98 ? 27.088 6.007 -6.527 1.00 63.44 98 ASP A C 1
ATOM 801 O O . ASP A 1 98 ? 28.051 5.812 -5.781 1.00 63.44 98 ASP A O 1
ATOM 805 N N . ASN A 1 99 ? 25.866 5.541 -6.235 1.00 55.19 99 ASN A N 1
ATOM 806 C CA . ASN A 1 99 ? 25.538 4.747 -5.053 1.00 55.19 99 ASN A CA 1
ATOM 807 C C . ASN A 1 99 ? 24.553 3.603 -5.385 1.00 55.19 99 ASN A C 1
ATOM 809 O O . ASN A 1 99 ? 23.373 3.655 -5.034 1.00 55.19 99 ASN A O 1
ATOM 813 N N . PRO A 1 100 ? 25.024 2.529 -6.046 1.00 53.91 100 PRO A N 1
ATOM 814 C CA . PRO A 1 100 ? 24.181 1.397 -6.438 1.00 53.91 100 PRO A CA 1
ATOM 815 C C . PRO A 1 100 ? 23.579 0.627 -5.249 1.00 53.91 100 PRO A C 1
ATOM 817 O O . PRO A 1 100 ? 22.618 -0.117 -5.447 1.00 53.91 100 PRO A O 1
ATOM 820 N N . ASP A 1 101 ? 24.109 0.826 -4.038 1.00 49.81 101 ASP A N 1
ATOM 821 C CA . ASP A 1 101 ? 23.589 0.267 -2.785 1.00 49.81 101 ASP A CA 1
ATOM 822 C C . ASP A 1 101 ? 22.415 1.088 -2.208 1.00 49.81 101 ASP A C 1
ATOM 824 O O . ASP A 1 101 ? 21.757 0.643 -1.269 1.00 49.81 101 ASP A O 1
ATOM 828 N N . ASP A 1 102 ? 22.100 2.252 -2.795 1.00 51.81 102 ASP A N 1
ATOM 829 C CA . ASP A 1 102 ? 20.871 3.015 -2.521 1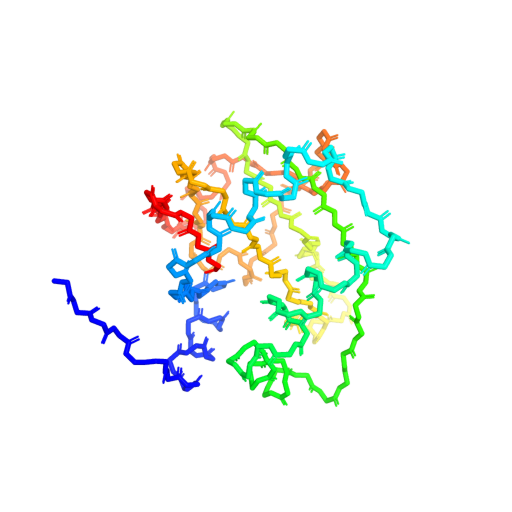.00 51.81 102 ASP A CA 1
ATOM 830 C C . ASP A 1 102 ? 19.650 2.423 -3.251 1.00 51.81 102 ASP A C 1
ATOM 832 O O . ASP A 1 102 ? 18.538 2.938 -3.179 1.00 51.81 102 ASP A O 1
ATOM 836 N N . ALA A 1 103 ? 19.825 1.307 -3.961 1.00 48.78 103 ALA A N 1
ATOM 837 C CA . ALA A 1 103 ? 18.725 0.489 -4.443 1.00 48.78 103 ALA A CA 1
ATOM 838 C C . ALA A 1 103 ? 18.258 -0.450 -3.317 1.00 48.78 103 ALA A C 1
ATOM 840 O O . ALA A 1 103 ? 18.942 -1.413 -2.972 1.00 48.78 103 ALA A O 1
ATOM 841 N N . GLY A 1 104 ? 17.078 -0.201 -2.745 1.00 56.56 104 GLY A N 1
ATOM 842 C CA . GLY A 1 104 ? 16.566 -1.017 -1.646 1.00 56.56 104 GLY A CA 1
ATOM 843 C C . GLY A 1 104 ? 15.132 -0.692 -1.245 1.00 56.56 104 GLY A C 1
ATOM 844 O O . GLY A 1 104 ? 14.539 0.293 -1.682 1.00 56.56 104 GLY A O 1
ATOM 845 N N . LEU A 1 105 ? 14.557 -1.545 -0.397 1.00 67.06 105 LEU A N 1
ATOM 846 C CA . LEU A 1 105 ? 13.279 -1.266 0.247 1.00 67.06 105 LEU A CA 1
ATOM 847 C C . LEU A 1 105 ? 13.488 -0.133 1.262 1.00 67.06 105 LEU A C 1
ATOM 849 O O . LEU A 1 105 ? 13.861 -0.392 2.399 1.00 67.06 105 LEU A O 1
ATOM 853 N N . HIS A 1 106 ? 13.263 1.114 0.846 1.00 73.62 106 HIS A N 1
ATOM 854 C CA . HIS A 1 106 ? 13.422 2.304 1.701 1.00 73.62 106 HIS A CA 1
ATOM 855 C C . HIS A 1 106 ? 12.134 2.734 2.400 1.00 73.62 106 HIS A C 1
ATOM 857 O O . HIS A 1 106 ? 12.148 3.532 3.336 1.00 73.62 106 HIS A O 1
ATOM 863 N N . GLY A 1 107 ? 11.002 2.190 1.962 1.00 85.75 107 GLY A N 1
ATOM 864 C CA . GLY A 1 107 ? 9.702 2.460 2.546 1.00 85.75 107 GLY A CA 1
ATOM 865 C C . GLY A 1 107 ? 8.694 1.382 2.185 1.00 85.75 107 GLY A C 1
ATOM 866 O O . GLY A 1 107 ? 8.825 0.687 1.181 1.00 85.75 107 GLY A O 1
ATOM 867 N N . LEU A 1 108 ? 7.674 1.247 3.027 1.00 90.81 108 LEU A N 1
ATOM 868 C CA . LEU A 1 108 ? 6.495 0.437 2.746 1.00 90.81 108 LEU A CA 1
ATOM 869 C C . LEU A 1 108 ? 5.261 1.330 2.802 1.00 90.81 108 LEU A C 1
ATOM 871 O O . LEU A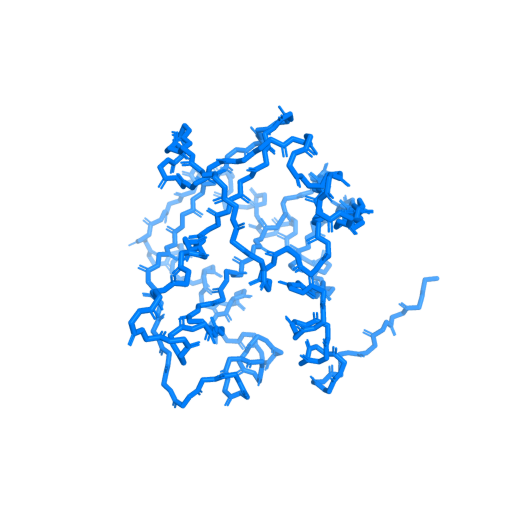 1 108 ? 5.053 2.063 3.771 1.00 90.81 108 LEU A O 1
ATOM 875 N N . ALA A 1 109 ? 4.436 1.248 1.764 1.00 93.06 109 ALA A N 1
ATOM 876 C CA . ALA A 1 109 ? 3.114 1.851 1.749 1.00 93.06 109 ALA A CA 1
ATOM 877 C C . ALA A 1 109 ? 2.088 0.796 2.176 1.00 93.06 109 ALA A C 1
ATOM 879 O O . ALA A 1 109 ? 1.898 -0.202 1.484 1.00 93.06 109 ALA A O 1
ATOM 880 N N . VAL A 1 110 ? 1.412 1.026 3.302 1.00 94.94 110 VAL A N 1
ATOM 881 C CA . VAL A 1 110 ? 0.242 0.233 3.700 1.00 94.94 110 VAL A CA 1
ATOM 882 C C . VAL A 1 110 ? -0.994 0.862 3.069 1.00 94.94 110 VAL A C 1
ATOM 884 O O . VAL A 1 110 ? -1.326 2.010 3.373 1.00 94.94 110 VAL A O 1
ATOM 887 N N . GLN A 1 111 ? -1.667 0.126 2.188 1.00 95.19 111 GLN A N 1
ATOM 888 C CA . GLN A 1 111 ? -2.833 0.618 1.459 1.00 95.19 111 GLN A CA 1
ATOM 889 C C . GLN A 1 111 ? -4.102 0.025 2.062 1.00 95.19 111 GLN A C 1
ATOM 891 O O . GLN A 1 111 ? -4.218 -1.179 2.208 1.00 95.19 111 GLN A O 1
ATOM 896 N N . LEU A 1 112 ? -5.061 0.875 2.424 1.00 95.75 112 LEU A N 1
ATOM 897 C CA . LEU A 1 112 ? -6.367 0.435 2.909 1.00 95.75 112 LEU A CA 1
ATOM 898 C C . LEU A 1 112 ? -7.383 0.587 1.780 1.00 95.75 112 LEU A C 1
ATOM 900 O O . LEU A 1 112 ? -7.687 1.706 1.358 1.00 95.75 112 LEU A O 1
ATOM 904 N N . TRP A 1 113 ? -7.912 -0.532 1.300 1.00 95.56 113 TRP A N 1
ATOM 905 C CA . TRP A 1 113 ? -8.836 -0.571 0.176 1.00 95.56 113 TRP A CA 1
ATOM 906 C C . TRP A 1 113 ? -10.284 -0.576 0.646 1.00 95.56 113 TRP A C 1
ATOM 908 O O . TRP A 1 113 ? -10.699 -1.408 1.456 1.00 95.56 113 TRP A O 1
ATOM 918 N N . ALA A 1 114 ? -11.070 0.358 0.110 1.00 95.25 114 ALA A N 1
ATOM 919 C CA . ALA A 1 114 ? -12.498 0.437 0.369 1.00 95.25 114 ALA A CA 1
ATOM 920 C C . ALA A 1 114 ? -13.247 -0.738 -0.277 1.00 95.25 114 ALA A C 1
ATOM 922 O O . ALA A 1 114 ? -12.761 -1.424 -1.180 1.00 95.25 114 ALA A O 1
ATOM 923 N N . LYS A 1 115 ? -14.483 -0.952 0.172 1.00 94.62 115 LYS A N 1
ATOM 924 C CA . LYS A 1 115 ? -15.368 -1.955 -0.414 1.00 94.62 115 LYS A CA 1
ATOM 925 C C . LYS A 1 115 ? -15.567 -1.705 -1.914 1.00 94.62 115 LYS A C 1
ATOM 927 O O . LYS A 1 115 ? -15.985 -0.622 -2.313 1.00 94.62 115 LYS A O 1
ATOM 932 N N . GLY A 1 116 ? -15.328 -2.730 -2.730 1.00 93.81 116 GLY A N 1
ATOM 933 C CA . GLY A 1 116 ? -15.498 -2.674 -4.183 1.00 93.81 116 GLY A CA 1
ATOM 934 C C . GLY A 1 116 ? -14.321 -2.051 -4.937 1.00 93.81 116 GLY A C 1
ATOM 935 O O . GLY A 1 116 ? -14.434 -1.834 -6.141 1.00 93.81 116 GLY A O 1
ATOM 936 N N . SER A 1 117 ? -13.202 -1.763 -4.264 1.00 95.19 117 SER A N 1
ATOM 937 C CA . SER A 1 117 ? -11.980 -1.316 -4.933 1.00 95.19 117 SER A CA 1
ATOM 938 C C . SER A 1 117 ? -11.375 -2.411 -5.818 1.00 95.19 117 SER A C 1
ATOM 940 O O . SER A 1 117 ? -11.532 -3.606 -5.562 1.00 95.19 117 SER A O 1
ATOM 942 N N . ALA A 1 118 ? -10.649 -1.983 -6.846 1.00 95.19 118 ALA A N 1
ATOM 943 C CA . ALA A 1 118 ? -9.799 -2.829 -7.668 1.00 95.19 118 ALA A CA 1
ATOM 944 C C . ALA A 1 118 ? -8.515 -2.065 -7.998 1.00 95.19 118 ALA A C 1
ATOM 946 O O . ALA A 1 118 ? -8.551 -0.847 -8.193 1.00 95.19 118 ALA A O 1
ATOM 947 N N . VAL A 1 119 ? -7.399 -2.781 -8.050 1.00 95.56 119 VAL A N 1
ATOM 948 C CA . VAL A 1 119 ? -6.071 -2.229 -8.323 1.00 95.56 119 VAL A CA 1
ATOM 949 C C . VAL A 1 119 ? -5.292 -3.186 -9.210 1.00 95.56 119 VAL A C 1
ATOM 951 O O . VAL A 1 119 ? -5.510 -4.395 -9.175 1.00 95.56 119 VAL A O 1
ATOM 954 N N . ARG A 1 120 ? -4.378 -2.624 -9.996 1.00 96.38 120 ARG A N 1
ATOM 955 C CA . ARG A 1 120 ? -3.391 -3.366 -10.767 1.00 96.38 120 ARG A CA 1
ATOM 956 C C . ARG A 1 120 ? -2.008 -3.080 -10.207 1.00 96.38 120 ARG A C 1
ATOM 958 O O . ARG A 1 120 ? -1.607 -1.920 -10.170 1.00 96.38 120 ARG A O 1
ATOM 965 N N . TYR A 1 121 ? -1.284 -4.123 -9.830 1.00 95.94 121 TYR A N 1
ATOM 966 C CA . TYR A 1 121 ? 0.129 -4.036 -9.476 1.00 95.94 121 TYR A CA 1
ATOM 967 C C . TYR A 1 121 ? 0.991 -4.633 -10.588 1.00 95.94 121 TYR A C 1
ATOM 969 O O . TYR A 1 121 ? 0.564 -5.548 -11.287 1.00 95.94 121 TYR A O 1
ATOM 977 N N . TYR A 1 122 ? 2.209 -4.121 -10.753 1.00 95.06 122 TYR A N 1
ATOM 978 C CA . TYR A 1 122 ? 3.185 -4.638 -11.712 1.00 95.06 122 TYR A CA 1
ATOM 979 C C . TYR A 1 122 ? 4.317 -5.310 -10.943 1.00 95.06 122 TYR A C 1
ATOM 981 O O . TYR A 1 122 ? 5.095 -4.633 -10.266 1.00 95.06 122 TYR A O 1
ATOM 989 N N . ARG A 1 123 ? 4.393 -6.642 -11.011 1.00 94.38 123 ARG A N 1
ATOM 990 C CA . ARG A 1 123 ? 5.345 -7.419 -10.206 1.00 94.38 123 ARG A CA 1
ATOM 991 C C . ARG A 1 123 ? 6.787 -7.106 -10.595 1.00 94.38 123 ARG A C 1
ATOM 993 O O . ARG A 1 123 ? 7.102 -6.982 -11.779 1.00 94.38 123 ARG A O 1
ATOM 1000 N N . GLY A 1 124 ? 7.655 -6.972 -9.595 1.00 91.06 124 GLY A N 1
ATOM 1001 C CA . GLY A 1 124 ? 9.085 -6.710 -9.786 1.00 91.06 124 GLY A CA 1
ATOM 1002 C C . GLY A 1 124 ? 9.412 -5.298 -10.287 1.00 91.06 124 GLY A C 1
ATOM 1003 O O . GLY A 1 124 ? 10.586 -4.970 -10.451 1.00 91.06 124 GLY A O 1
ATOM 1004 N N . SER A 1 125 ? 8.406 -4.442 -10.505 1.00 90.31 125 SER A N 1
ATOM 1005 C CA . SER A 1 125 ? 8.610 -3.050 -10.933 1.00 90.31 125 SER A CA 1
ATOM 1006 C C . SER A 1 125 ? 9.416 -2.240 -9.911 1.00 90.31 125 SER A C 1
ATOM 1008 O O . SER A 1 125 ? 10.189 -1.360 -10.282 1.00 90.31 125 SER A O 1
ATOM 1010 N N . HIS A 1 126 ? 9.341 -2.589 -8.625 1.00 88.00 126 HIS A N 1
ATOM 1011 C CA . HIS A 1 126 ? 10.139 -1.961 -7.571 1.00 88.00 126 HIS A CA 1
ATOM 1012 C C . HIS A 1 126 ? 11.652 -2.211 -7.705 1.00 88.00 126 HIS A C 1
ATOM 1014 O O . HIS A 1 126 ? 12.434 -1.501 -7.083 1.00 88.00 126 HIS A O 1
ATOM 1020 N N . LEU A 1 127 ? 12.080 -3.195 -8.505 1.00 85.81 127 LEU A N 1
ATOM 1021 C CA . LEU A 1 127 ? 13.496 -3.528 -8.724 1.00 85.81 127 LEU A CA 1
ATOM 1022 C C . LEU A 1 127 ? 14.130 -2.740 -9.880 1.00 85.81 127 LEU A C 1
ATOM 1024 O O . LEU A 1 127 ? 15.356 -2.780 -10.062 1.00 85.81 127 LEU A O 1
ATOM 1028 N N . LEU A 1 128 ? 13.298 -2.052 -10.665 1.00 85.56 128 LEU A N 1
ATOM 1029 C CA . LEU A 1 128 ? 13.666 -1.364 -11.893 1.00 85.56 128 LEU A CA 1
ATOM 1030 C C . LEU A 1 128 ? 13.516 0.152 -11.743 1.00 85.56 128 LEU A C 1
ATOM 1032 O O . LEU A 1 128 ? 12.731 0.654 -10.936 1.00 85.56 128 LEU A O 1
ATOM 1036 N N . SER A 1 129 ? 14.291 0.872 -12.551 1.00 84.00 129 SER A N 1
ATOM 1037 C CA . SER A 1 129 ? 14.190 2.319 -12.691 1.00 84.00 129 SER A CA 1
ATOM 1038 C C . SER A 1 129 ? 13.358 2.635 -13.925 1.00 84.00 129 SER A C 1
ATOM 1040 O O . SER A 1 129 ? 13.642 2.111 -15.003 1.00 84.00 129 SER A O 1
ATOM 1042 N N . PHE A 1 130 ? 12.349 3.489 -13.771 1.00 83.38 130 PHE A N 1
ATOM 1043 C CA . PHE A 1 130 ? 11.484 3.909 -14.866 1.00 83.38 130 PHE A CA 1
ATOM 1044 C C . PHE A 1 130 ? 11.593 5.414 -15.081 1.00 83.38 130 PHE A C 1
ATOM 1046 O O . PHE A 1 130 ? 11.751 6.152 -14.105 1.00 83.38 130 PHE A O 1
ATOM 1053 N N . PRO A 1 131 ? 11.467 5.894 -16.331 1.00 81.62 131 PRO A N 1
ATOM 1054 C CA . PRO A 1 131 ? 11.194 7.302 -16.553 1.00 81.62 131 PRO A CA 1
ATOM 1055 C C . PRO A 1 131 ? 9.852 7.631 -15.893 1.00 81.62 131 PRO A C 1
ATOM 1057 O O . PRO A 1 131 ? 8.838 6.976 -16.165 1.00 81.62 131 PRO A O 1
ATOM 1060 N N . THR A 1 132 ? 9.872 8.613 -14.996 1.00 86.19 132 THR A N 1
ATOM 1061 C CA . THR A 1 132 ? 8.685 9.058 -14.277 1.00 86.19 132 THR A CA 1
ATOM 1062 C C . THR A 1 132 ? 8.490 10.560 -14.371 1.00 86.19 132 THR A C 1
ATOM 1064 O O . THR A 1 132 ? 9.446 11.334 -14.439 1.00 86.19 132 THR A O 1
ATOM 1067 N N . GLU A 1 133 ? 7.227 10.963 -14.339 1.00 88.25 133 GLU A N 1
ATOM 1068 C CA . GLU A 1 133 ? 6.796 12.353 -14.214 1.00 88.25 133 GLU A CA 1
ATOM 1069 C C . GLU A 1 133 ? 6.023 12.530 -12.901 1.00 88.25 133 GLU A C 1
ATOM 1071 O O . GLU A 1 133 ? 5.623 11.549 -12.270 1.00 88.25 133 GLU A O 1
ATOM 1076 N N . GLU A 1 134 ? 5.837 13.768 -12.444 1.00 87.50 134 GLU A N 1
ATOM 1077 C CA . GLU A 1 134 ? 5.017 14.027 -11.255 1.00 87.50 134 GLU A CA 1
ATOM 1078 C C . GLU A 1 134 ? 3.537 13.747 -11.568 1.00 87.50 134 GLU A C 1
ATOM 1080 O O . GLU A 1 134 ? 2.987 14.290 -12.527 1.00 87.50 134 GLU A O 1
ATOM 1085 N N . SER A 1 135 ? 2.890 12.904 -10.758 1.00 86.94 135 SER A N 1
ATOM 1086 C CA . SER A 1 135 ? 1.477 12.542 -10.926 1.00 86.94 135 SER A CA 1
ATOM 1087 C C . SER A 1 135 ? 0.535 13.614 -10.365 1.00 86.94 135 SER A C 1
ATOM 1089 O O . SER A 1 135 ? 0.922 14.449 -9.543 1.00 86.94 135 SER A O 1
ATOM 1091 N N . GLU A 1 136 ? -0.760 13.542 -10.709 1.00 86.88 136 GLU A N 1
ATOM 1092 C CA . GLU A 1 136 ? -1.809 14.411 -10.133 1.00 86.88 136 GLU A CA 1
ATOM 1093 C C . GLU A 1 136 ? -1.823 14.381 -8.590 1.00 86.88 136 GLU A C 1
ATOM 1095 O O . GLU A 1 136 ? -2.189 15.352 -7.922 1.00 86.88 136 GLU A O 1
ATOM 1100 N N . ARG A 1 137 ? -1.386 13.267 -7.999 1.00 87.69 137 ARG A N 1
ATOM 1101 C CA . ARG A 1 137 ? -1.345 13.047 -6.548 1.00 87.69 137 ARG A CA 1
ATOM 1102 C C . ARG A 1 137 ? -0.017 13.428 -5.910 1.00 87.69 137 ARG A C 1
ATOM 1104 O O . ARG A 1 137 ? 0.166 13.148 -4.723 1.00 87.69 137 ARG A O 1
ATOM 1111 N N . ARG A 1 138 ? 0.873 14.077 -6.670 1.00 86.12 138 ARG A N 1
ATOM 1112 C CA . ARG A 1 138 ? 2.258 14.382 -6.281 1.00 86.12 138 ARG A CA 1
ATOM 1113 C C . ARG A 1 138 ? 3.053 13.127 -5.927 1.00 86.12 138 ARG A C 1
ATOM 1115 O O . ARG A 1 138 ? 3.895 13.145 -5.030 1.00 86.12 138 ARG A O 1
ATOM 1122 N N . LEU A 1 139 ? 2.717 12.025 -6.590 1.00 88.62 139 LEU A N 1
ATOM 1123 C CA . LEU A 1 139 ? 3.535 10.823 -6.638 1.00 88.62 139 LEU A CA 1
ATOM 1124 C C . LEU A 1 139 ? 4.327 10.845 -7.947 1.00 88.62 139 LEU A C 1
ATOM 1126 O O . LEU A 1 139 ? 4.438 11.883 -8.600 1.00 88.62 139 LEU A O 1
ATOM 1130 N N . TYR A 1 140 ? 4.865 9.699 -8.333 1.00 89.88 140 TYR A N 1
ATOM 1131 C CA . TYR A 1 140 ? 5.490 9.507 -9.630 1.00 89.88 140 TYR A CA 1
ATOM 1132 C C . TYR A 1 140 ? 4.564 8.694 -10.520 1.00 89.88 140 TYR 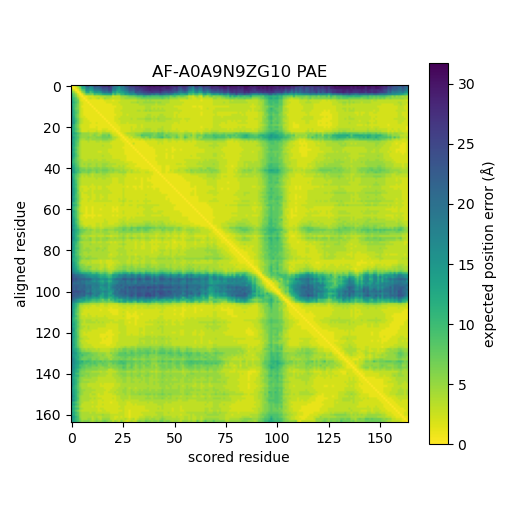A C 1
ATOM 1134 O O . TYR A 1 140 ? 3.901 7.782 -10.038 1.00 89.88 140 TYR A O 1
ATOM 1142 N N . GLU A 1 141 ? 4.528 8.992 -11.807 1.00 91.62 141 GLU A N 1
ATOM 1143 C CA . GLU A 1 141 ? 3.737 8.253 -12.783 1.00 91.62 141 GLU A CA 1
ATOM 1144 C C . GLU A 1 141 ? 4.616 7.755 -13.926 1.00 91.62 141 GLU A C 1
ATOM 1146 O O . GLU A 1 141 ? 5.572 8.420 -14.324 1.00 91.62 141 GLU A O 1
ATOM 1151 N N . THR A 1 142 ? 4.302 6.568 -14.437 1.00 91.50 142 THR A N 1
ATOM 1152 C CA . THR A 1 142 ? 4.974 5.948 -15.581 1.00 91.50 142 THR A CA 1
ATOM 1153 C C . THR A 1 142 ? 3.951 5.397 -16.578 1.00 91.50 142 THR A C 1
ATOM 1155 O O . THR A 1 142 ? 2.747 5.392 -16.318 1.00 91.50 142 THR A O 1
ATOM 1158 N N . SER A 1 143 ? 4.407 4.953 -17.748 1.00 92.12 143 SER A N 1
ATOM 1159 C CA . SER A 1 143 ? 3.527 4.494 -18.823 1.00 92.12 143 SER A CA 1
ATOM 1160 C C . SER A 1 143 ? 3.348 2.976 -18.825 1.00 92.12 143 SER A C 1
ATOM 1162 O O . SER A 1 143 ? 4.198 2.214 -18.360 1.00 92.12 143 SER A O 1
ATOM 1164 N N . LYS A 1 144 ? 2.236 2.515 -19.412 1.00 93.00 144 LYS A N 1
ATOM 1165 C CA . LYS A 1 144 ? 2.018 1.084 -19.661 1.00 93.00 144 LYS A CA 1
ATOM 1166 C C . LYS A 1 144 ? 3.092 0.510 -20.588 1.00 93.00 144 LYS A C 1
ATOM 1168 O O . LYS A 1 144 ? 3.570 -0.588 -20.334 1.00 93.00 144 LYS A O 1
ATOM 1173 N N . ASP A 1 145 ? 3.487 1.266 -21.609 1.00 93.44 145 ASP A N 1
ATOM 1174 C CA . ASP A 1 145 ? 4.517 0.843 -22.561 1.00 93.44 145 ASP A CA 1
ATOM 1175 C C . ASP A 1 145 ? 5.853 0.590 -21.846 1.00 93.44 145 ASP A C 1
ATOM 1177 O O . ASP A 1 145 ? 6.486 -0.429 -22.096 1.00 93.44 145 ASP A O 1
ATOM 1181 N N . ALA A 1 146 ? 6.229 1.427 -20.868 1.00 91.62 146 ALA A N 1
ATOM 1182 C CA . ALA A 1 146 ? 7.432 1.209 -20.065 1.00 91.62 146 ALA A CA 1
ATOM 1183 C C . ALA A 1 146 ? 7.353 -0.072 -19.210 1.00 91.62 146 ALA A C 1
ATOM 1185 O O . ALA A 1 146 ? 8.350 -0.782 -19.079 1.00 91.62 146 ALA A O 1
ATOM 1186 N N . MET A 1 147 ? 6.179 -0.396 -18.647 1.00 93.12 147 MET A N 1
ATOM 1187 C CA . MET A 1 147 ? 5.978 -1.653 -17.906 1.00 93.12 147 MET A CA 1
ATOM 1188 C C . MET A 1 147 ? 6.077 -2.876 -18.826 1.00 93.12 147 MET A C 1
ATOM 1190 O O . MET A 1 147 ? 6.711 -3.871 -18.468 1.00 93.12 147 MET A O 1
ATOM 1194 N N . ASP A 1 148 ? 5.458 -2.792 -20.007 1.00 93.38 148 ASP A N 1
ATOM 1195 C CA . ASP A 1 148 ? 5.434 -3.861 -21.006 1.00 93.38 148 ASP A CA 1
ATOM 1196 C C . ASP A 1 148 ? 6.844 -4.114 -21.574 1.00 93.38 148 ASP A C 1
ATOM 1198 O O . ASP A 1 148 ? 7.284 -5.263 -21.641 1.00 93.38 148 ASP A O 1
ATOM 1202 N N . GLU A 1 149 ? 7.582 -3.056 -21.927 1.00 94.00 149 GLU A N 1
ATOM 1203 C CA . GLU A 1 149 ? 8.967 -3.128 -22.418 1.00 94.00 149 GLU A CA 1
ATOM 1204 C C . GLU A 1 149 ? 9.921 -3.727 -21.378 1.00 94.00 149 GLU A C 1
ATOM 1206 O O . GLU A 1 149 ? 10.811 -4.507 -21.724 1.00 94.00 149 GLU A O 1
ATOM 1211 N N . ALA A 1 150 ? 9.712 -3.407 -20.099 1.00 91.06 150 ALA A N 1
ATOM 1212 C CA . ALA A 1 150 ? 10.473 -3.974 -18.992 1.00 91.06 150 ALA A CA 1
ATOM 1213 C C . ALA A 1 150 ? 10.068 -5.416 -18.639 1.00 91.06 150 ALA A C 1
ATOM 1215 O O . ALA A 1 150 ? 10.755 -6.074 -17.855 1.00 91.06 150 ALA A O 1
ATOM 1216 N N . GLY A 1 151 ? 8.968 -5.921 -19.207 1.00 95.19 151 GLY A N 1
ATOM 1217 C CA . GLY A 1 151 ? 8.464 -7.263 -18.939 1.00 95.19 151 GLY A CA 1
ATOM 1218 C C . GLY A 1 151 ? 7.905 -7.441 -17.526 1.00 95.19 151 GLY A C 1
ATOM 1219 O O . GLY A 1 151 ? 7.920 -8.562 -17.017 1.00 95.19 151 GLY A O 1
ATOM 1220 N N . CYS A 1 152 ? 7.419 -6.372 -16.885 1.00 94.25 152 CYS A N 1
ATOM 1221 C CA . CYS A 1 152 ? 6.785 -6.443 -15.567 1.00 94.25 152 CYS A CA 1
ATOM 1222 C C . CYS A 1 152 ? 5.342 -6.958 -15.700 1.00 94.25 152 CYS A C 1
ATOM 1224 O O . CYS A 1 152 ? 4.485 -6.237 -16.219 1.00 94.25 152 CYS A O 1
ATOM 1226 N N . PRO A 1 153 ? 5.015 -8.178 -15.234 1.00 95.31 153 PRO A N 1
AT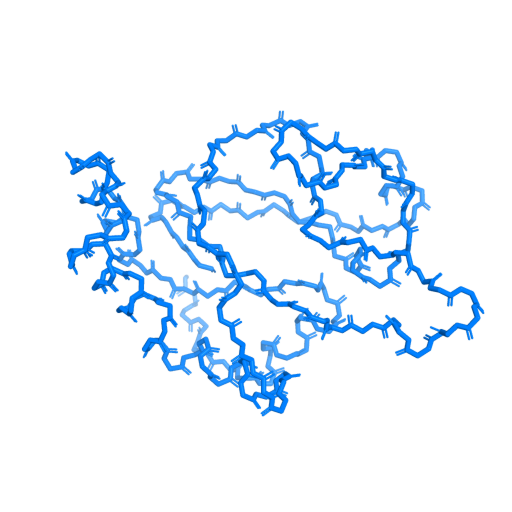OM 1227 C CA . PRO A 1 153 ? 3.674 -8.713 -15.399 1.00 95.31 153 PRO A CA 1
ATOM 1228 C C . PRO A 1 153 ? 2.682 -7.992 -14.480 1.00 95.31 153 PRO A C 1
ATOM 1230 O O . PRO A 1 153 ? 2.948 -7.766 -13.297 1.00 95.31 153 PRO A O 1
ATOM 1233 N N . ALA A 1 154 ? 1.519 -7.660 -15.037 1.00 95.81 154 ALA A N 1
ATOM 1234 C CA . ALA A 1 154 ? 0.413 -7.064 -14.303 1.00 95.81 154 ALA A CA 1
ATOM 1235 C C . ALA A 1 154 ? -0.384 -8.121 -13.524 1.00 95.81 154 ALA A C 1
ATOM 1237 O O . ALA A 1 154 ? -0.695 -9.191 -14.048 1.00 95.81 154 ALA A O 1
ATOM 1238 N N . GLU A 1 155 ? -0.788 -7.776 -12.306 1.00 96.62 155 GLU A N 1
ATOM 1239 C CA . GLU A 1 155 ? -1.719 -8.538 -11.483 1.00 96.62 155 GLU A CA 1
ATOM 1240 C C . GLU A 1 155 ? -2.874 -7.645 -11.036 1.00 96.62 155 GLU A C 1
ATOM 1242 O O . GLU A 1 155 ? -2.666 -6.594 -10.428 1.00 96.62 155 GLU A O 1
ATOM 1247 N N . ASP A 1 156 ? -4.095 -8.082 -11.339 1.00 96.25 156 ASP A N 1
ATOM 1248 C CA . ASP A 1 156 ? -5.321 -7.411 -10.921 1.00 96.25 156 ASP A CA 1
ATOM 1249 C C . ASP A 1 156 ? -5.816 -8.007 -9.602 1.00 96.25 156 ASP A C 1
ATOM 1251 O O . ASP A 1 156 ? -6.078 -9.208 -9.510 1.00 96.25 156 ASP A O 1
ATOM 1255 N N . ILE A 1 157 ? -6.000 -7.152 -8.597 1.00 95.12 157 ILE A N 1
ATOM 1256 C CA . ILE A 1 157 ? -6.552 -7.516 -7.292 1.00 95.12 157 ILE A CA 1
ATOM 1257 C C . ILE A 1 157 ? -7.870 -6.775 -7.091 1.00 95.12 157 ILE A C 1
ATOM 1259 O O . ILE A 1 157 ? -7.983 -5.570 -7.330 1.00 95.12 157 ILE A O 1
ATOM 1263 N N . THR A 1 158 ? -8.887 -7.505 -6.639 1.00 95.06 158 THR A N 1
ATOM 1264 C CA . THR A 1 158 ? -10.210 -6.956 -6.325 1.00 95.06 158 THR A CA 1
ATOM 1265 C C . THR A 1 158 ? -10.499 -7.091 -4.841 1.00 95.06 158 THR A C 1
ATOM 1267 O O . THR A 1 158 ? -10.262 -8.153 -4.270 1.00 95.06 158 THR A O 1
ATOM 1270 N N . PHE A 1 159 ? -11.133 -6.076 -4.255 1.00 93.5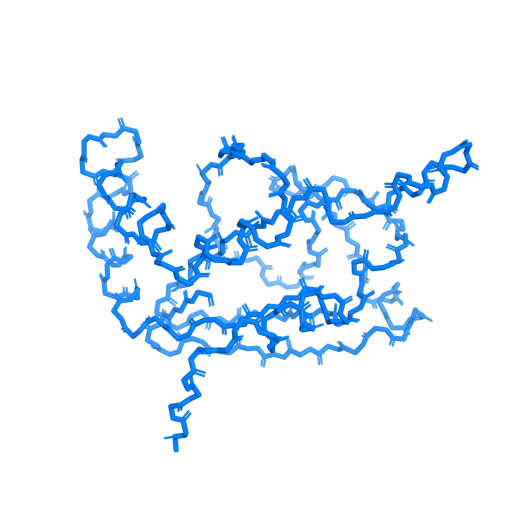6 159 PHE A N 1
ATOM 1271 C CA . PHE A 1 159 ? -11.474 -6.019 -2.834 1.00 93.56 159 PHE A CA 1
ATOM 1272 C C . PHE A 1 159 ? -12.994 -5.899 -2.617 1.00 93.56 159 PHE A C 1
ATOM 1274 O O . PHE A 1 159 ? -13.489 -4.834 -2.234 1.00 93.56 159 PHE A O 1
ATOM 1281 N N . PRO A 1 160 ? -13.788 -6.972 -2.826 1.00 92.25 160 PRO A N 1
ATOM 1282 C CA . PRO A 1 160 ? -15.251 -6.916 -2.716 1.00 92.25 160 PRO A CA 1
ATOM 1283 C C . PRO A 1 160 ? -15.771 -6.456 -1.350 1.00 92.25 160 PRO A C 1
ATOM 1285 O O . PRO A 1 160 ? -16.853 -5.875 -1.280 1.00 92.25 160 PRO A O 1
ATOM 1288 N N . SER A 1 161 ? -14.999 -6.703 -0.288 1.00 92.00 161 SER A N 1
ATOM 1289 C CA . SER A 1 161 ? -15.306 -6.336 1.103 1.00 92.00 161 SER A CA 1
ATOM 1290 C C . SER A 1 161 ? -14.304 -5.335 1.695 1.00 92.00 161 SER A C 1
ATOM 1292 O O . SER A 1 161 ? -14.330 -5.086 2.894 1.00 92.00 161 SER A O 1
ATOM 1294 N N . GLY A 1 162 ? -13.438 -4.748 0.864 1.00 92.62 162 GLY A N 1
ATOM 1295 C CA . GLY A 1 162 ? -12.244 -4.027 1.308 1.00 92.62 162 GLY A CA 1
ATOM 1296 C C . GLY A 1 162 ? -11.063 -4.963 1.579 1.00 92.62 162 GLY A C 1
ATOM 1297 O O . GLY A 1 162 ? -11.198 -6.184 1.468 1.00 92.62 162 GLY A O 1
ATOM 1298 N N . GLY A 1 163 ? -9.900 -4.390 1.879 1.00 91.69 163 GLY A N 1
ATOM 1299 C CA . GLY A 1 163 ? -8.672 -5.158 2.096 1.00 91.69 163 GLY A CA 1
ATOM 1300 C C . GLY A 1 163 ? -7.458 -4.293 2.402 1.00 91.69 163 GLY A C 1
ATOM 1301 O O . GLY A 1 163 ? -7.582 -3.070 2.522 1.00 91.69 163 GLY A O 1
ATOM 1302 N N . LEU A 1 164 ? -6.311 -4.953 2.566 1.00 90.00 164 LEU A N 1
ATOM 1303 C CA . LEU A 1 164 ? -5.052 -4.351 2.991 1.00 90.00 164 LEU A CA 1
ATOM 1304 C C . LEU A 1 164 ? -3.876 -4.880 2.163 1.00 90.00 164 LEU A C 1
ATOM 1306 O O . LEU A 1 164 ? -3.906 -6.083 1.819 1.00 90.00 164 LEU A O 1
#

Foldseek 3Di:
DDPPDQDLVVQVVCCVFFVGDWDDDLCLQVLVVVCVVVVNPPPDPSNVVSCCVPAVVPVSNVSNDVVFDVDDDDDDDDDDDDDPPWDFDQDQQPCPPVHNVVLGCPDDDDDKFHAFDKDKGFTPVSNDHADWDQDPVRTTTHHPVRSVVVVGDIDMDTHNSITD

Mean predicted aligned error: 5.37 Å

Secondary structure (DSSP, 8-state):
-------HHHHHHHHHHTS------TTHHHHHHHHHHTT--TTSHHHHHHHIIIIIS-HHHHHHHHHH-SS------------TT-EEESS-----TT-GGG-S----PPP-BPTTEEEEEETTGGGS----EE-TTSSEEE-HHHHHHTT--EEEEEEBTBB-